Protein AF-A0AAW5EEW5-F1 (afdb_monomer)

Organism: Campylobacter jejuni (NCBI:txid197)

Nearest PDB structures (foldseek):
  4mt4-assembly1_C  TM=9.351E-01  e=1.452E-15  Campylobacter jejuni
  5ng5-assembly1_F  TM=7.374E-01  e=1.443E-05  Escherichia coli
  2xmn-assembly1_C  TM=7.507E-01  e=6.008E-05  Escherichia coli K-12
  2wmz-assembly1_B  TM=7.438E-01  e=1.396E-04  Escherichia coli K-12
  1ek9-assembly1_A  TM=7.249E-01  e=1.489E-04  Escherichia coli

Mean predicted aligned error: 8.74 Å

Radius of gyration: 43.96 Å; Cα contacts (8 Å, |Δi|>4): 111; chains: 1; bounding box: 77×48×110 Å

InterPro domains:
  IPR003423 Outer membrane efflux protein [PF02321] (5-143)
  IPR010131 Multidrug resistance outer membrane protein MdtP/Nodulation protein T-like [PTHR30203] (6-142)

Sequence (144 aa):
GIDFSDLLPKLDGSASANRAKTPTNAPNNRTGGVSYGNDFKMGLDLSYEIDLWGRYRDTYRASRSGFKASQYDYEAARLSIVSSVVQTYFNFVNANENEKALKDAYESAQEIYQINYEKFQVGAVGEYEIAQSRANLESTALQY

Structure (mmCIF, N/CA/C/O backbone):
data_AF-A0AAW5EEW5-F1
#
_entry.id   AF-A0AAW5EEW5-F1
#
loop_
_atom_site.group_PDB
_atom_site.id
_atom_site.type_symbol
_atom_site.label_atom_id
_atom_site.label_alt_id
_atom_site.label_comp_id
_atom_site.label_asym_id
_atom_site.label_entity_id
_atom_site.label_seq_id
_atom_site.pdbx_PDB_ins_code
_atom_site.Cartn_x
_atom_site.Cartn_y
_atom_site.Cartn_z
_atom_site.occupancy
_atom_site.B_iso_or_equiv
_atom_site.auth_seq_id
_atom_site.auth_comp_id
_atom_site.auth_asym_id
_atom_site.auth_atom_id
_atom_site.pdbx_PDB_model_num
ATOM 1 N N . GLY A 1 1 ? 4.835 -3.625 -24.841 1.00 74.38 1 GLY A N 1
ATOM 2 C CA . GLY A 1 1 ? 5.362 -3.102 -23.565 1.00 74.38 1 GLY A CA 1
ATOM 3 C C . GLY A 1 1 ? 6.645 -2.363 -23.857 1.00 74.38 1 GLY A C 1
ATOM 4 O O . GLY A 1 1 ? 7.327 -2.776 -24.785 1.00 74.38 1 GLY A O 1
ATOM 5 N N . ILE A 1 2 ? 6.940 -1.297 -23.117 1.00 87.69 2 ILE A N 1
ATOM 6 C CA . ILE A 1 2 ? 8.082 -0.399 -23.372 1.00 87.69 2 ILE A CA 1
ATOM 7 C C . ILE A 1 2 ? 9.425 -1.144 -23.508 1.00 87.69 2 ILE A C 1
ATOM 9 O O . ILE A 1 2 ? 10.140 -0.930 -24.477 1.00 87.69 2 ILE A O 1
ATOM 13 N N . ASP A 1 3 ? 9.698 -2.138 -22.661 1.00 90.94 3 ASP A N 1
ATOM 14 C CA . ASP A 1 3 ? 10.964 -2.891 -22.738 1.00 90.94 3 ASP A CA 1
ATOM 15 C C . ASP A 1 3 ? 10.972 -3.947 -23.852 1.00 90.94 3 ASP A C 1
ATOM 17 O O . ASP A 1 3 ? 12.021 -4.400 -24.293 1.00 90.94 3 ASP A O 1
ATOM 21 N N . PHE A 1 4 ? 9.793 -4.359 -24.333 1.00 90.25 4 PHE A N 1
ATOM 22 C CA . PHE A 1 4 ? 9.703 -5.259 -25.485 1.00 90.25 4 PHE A CA 1
ATOM 23 C C . PHE A 1 4 ? 10.022 -4.524 -26.791 1.00 90.25 4 PHE A C 1
ATOM 25 O O . PHE A 1 4 ? 10.583 -5.131 -27.697 1.00 90.25 4 PHE A O 1
ATOM 32 N N . SER A 1 5 ? 9.693 -3.230 -26.901 1.00 91.25 5 SER A N 1
ATOM 33 C CA . SER A 1 5 ? 10.039 -2.451 -28.098 1.00 91.25 5 SER A CA 1
ATOM 34 C C . SER A 1 5 ? 11.541 -2.256 -28.277 1.00 91.25 5 SER A C 1
ATOM 36 O O . SER A 1 5 ? 11.975 -2.070 -29.406 1.00 91.25 5 SER A O 1
ATOM 38 N N . ASP A 1 6 ? 12.337 -2.357 -27.212 1.00 91.81 6 ASP A N 1
ATOM 39 C CA . ASP A 1 6 ? 13.799 -2.263 -27.308 1.00 91.81 6 ASP A CA 1
ATOM 40 C C . ASP A 1 6 ? 14.449 -3.525 -27.904 1.00 91.81 6 ASP A C 1
ATOM 42 O O . ASP A 1 6 ? 15.592 -3.480 -28.343 1.00 91.81 6 ASP A O 1
ATOM 46 N N . LEU A 1 7 ? 13.714 -4.641 -27.990 1.00 91.88 7 LEU A N 1
ATOM 47 C CA . LEU A 1 7 ? 14.155 -5.858 -28.687 1.00 91.88 7 LEU A CA 1
ATOM 48 C C . LEU A 1 7 ? 13.929 -5.803 -30.205 1.00 91.88 7 LEU A C 1
ATOM 50 O O . LEU A 1 7 ? 14.341 -6.719 -30.923 1.00 91.88 7 LEU A O 1
ATOM 54 N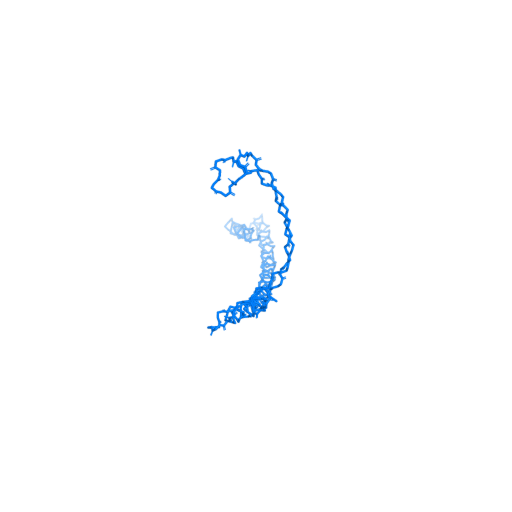 N . LEU A 1 8 ? 13.239 -4.771 -30.692 1.00 93.88 8 LEU A N 1
ATOM 55 C CA . LEU A 1 8 ? 12.829 -4.619 -32.083 1.00 93.88 8 LEU A CA 1
ATOM 56 C C . LEU A 1 8 ? 13.564 -3.439 -32.739 1.00 93.88 8 LEU A C 1
ATOM 58 O O . LEU A 1 8 ? 13.939 -2.488 -32.053 1.00 93.88 8 LEU A O 1
ATOM 62 N N . PRO A 1 9 ? 13.766 -3.471 -34.067 1.00 94.94 9 PRO A N 1
ATOM 63 C CA . PRO A 1 9 ? 14.285 -2.320 -34.794 1.00 94.94 9 PRO A CA 1
ATOM 64 C C . PRO A 1 9 ? 13.329 -1.127 -34.692 1.00 94.94 9 PRO A C 1
ATOM 66 O O . PRO A 1 9 ? 12.107 -1.288 -34.765 1.00 94.94 9 PRO A O 1
ATOM 69 N N . LYS A 1 10 ? 13.896 0.074 -34.564 1.00 95.50 10 LYS A N 1
ATOM 70 C CA . LYS A 1 10 ? 13.173 1.347 -34.539 1.00 95.50 10 LYS A CA 1
ATOM 71 C C . LYS A 1 10 ? 13.362 2.054 -35.876 1.00 95.50 10 LYS A C 1
ATOM 73 O O . LYS A 1 10 ? 14.478 2.134 -36.387 1.00 95.50 10 LYS A O 1
ATOM 78 N N . LEU A 1 11 ? 12.256 2.512 -36.450 1.00 95.81 11 LEU A N 1
ATOM 79 C CA . LEU A 1 11 ? 12.234 3.278 -37.688 1.00 95.81 11 LEU A CA 1
ATOM 80 C C . LEU A 1 11 ? 11.705 4.670 -37.372 1.00 95.81 11 LEU A C 1
ATOM 82 O O . LEU A 1 11 ? 10.537 4.821 -37.012 1.00 95.81 11 LEU A O 1
ATOM 86 N N . ASP A 1 12 ? 12.562 5.663 -37.542 1.00 96.31 12 ASP A N 1
ATOM 87 C CA . ASP A 1 12 ? 12.262 7.061 -37.283 1.00 96.31 12 ASP A CA 1
ATOM 88 C C . ASP A 1 12 ? 12.276 7.847 -38.596 1.00 96.31 12 ASP A C 1
ATOM 90 O O . ASP A 1 12 ? 12.951 7.484 -39.557 1.00 96.31 12 AS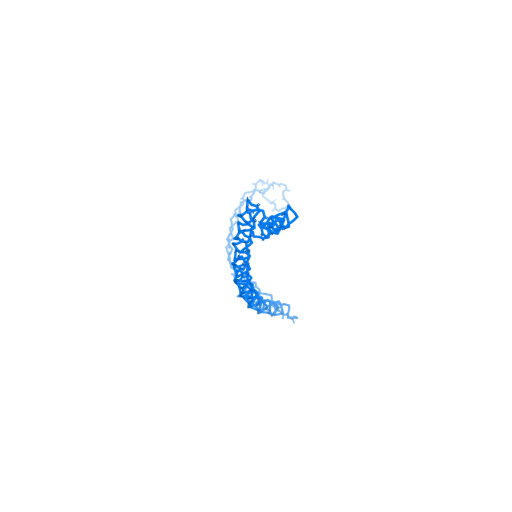P A O 1
ATOM 94 N N . GLY A 1 13 ? 11.492 8.919 -38.664 1.00 96.88 13 GLY A N 1
ATOM 95 C CA . GLY A 1 13 ? 11.462 9.824 -39.809 1.00 96.88 13 GLY A CA 1
ATOM 96 C C . GLY A 1 13 ? 11.874 11.217 -39.378 1.00 96.88 13 GLY A C 1
ATOM 97 O O . GLY A 1 13 ? 11.343 11.745 -38.401 1.00 96.88 13 GLY A O 1
ATOM 98 N N . SER A 1 14 ? 12.803 11.824 -40.108 1.00 96.69 14 SER A N 1
ATOM 99 C CA . SER A 1 14 ? 13.318 13.149 -39.786 1.00 96.69 14 SER A CA 1
ATOM 100 C C . SER A 1 14 ? 13.225 14.080 -40.993 1.00 96.69 14 SER A C 1
ATOM 102 O O . SER A 1 14 ? 13.460 13.692 -42.138 1.00 96.69 14 SER A O 1
ATOM 104 N N . ALA A 1 15 ? 12.849 15.333 -40.738 1.00 97.00 15 ALA A N 1
ATOM 105 C CA . ALA A 1 15 ? 12.865 16.406 -41.721 1.00 97.00 15 ALA A CA 1
ATOM 106 C C . ALA A 1 15 ? 13.407 17.679 -41.064 1.00 97.00 15 ALA A C 1
ATOM 108 O O . ALA A 1 15 ? 12.996 18.039 -39.963 1.00 97.00 15 ALA A O 1
ATOM 109 N N . SER A 1 16 ? 14.345 18.359 -41.719 1.00 96.88 16 SER A N 1
ATOM 110 C CA . SER A 1 16 ? 14.955 19.585 -41.208 1.00 96.88 16 SER A CA 1
ATOM 111 C C . SER A 1 16 ? 15.228 20.588 -42.323 1.00 96.88 16 SER A C 1
ATOM 113 O O . SER A 1 16 ? 15.486 20.222 -43.469 1.00 96.88 16 SER A O 1
ATOM 115 N N . ALA A 1 17 ? 15.159 21.869 -41.969 1.00 97.50 17 ALA A N 1
ATOM 116 C CA . ALA A 1 17 ? 15.450 22.993 -42.841 1.00 97.50 17 ALA A CA 1
ATOM 117 C C . ALA A 1 17 ? 16.322 23.985 -42.069 1.00 97.50 17 ALA A C 1
ATOM 119 O O . ALA A 1 17 ? 15.876 24.576 -41.088 1.00 97.50 17 ALA A O 1
ATOM 120 N N . ASN A 1 18 ? 17.563 24.165 -42.502 1.00 96.88 18 ASN A N 1
ATOM 121 C CA . ASN A 1 18 ? 18.536 25.025 -41.846 1.00 96.88 18 ASN A CA 1
ATOM 122 C C . ASN A 1 18 ? 18.999 26.120 -42.803 1.00 96.88 18 ASN A C 1
ATOM 124 O O . ASN A 1 18 ? 19.324 25.851 -43.957 1.00 96.88 18 ASN A O 1
ATOM 128 N N . ARG A 1 19 ? 19.082 27.360 -42.315 1.00 96.00 19 ARG A N 1
ATOM 129 C CA . ARG A 1 19 ? 19.715 28.468 -43.038 1.00 96.00 19 ARG A CA 1
ATOM 130 C C . ARG A 1 19 ? 20.959 28.911 -42.289 1.00 96.00 19 ARG A C 1
ATOM 132 O O . ARG A 1 19 ? 20.880 29.277 -41.120 1.00 96.00 19 ARG A O 1
ATOM 139 N N . ALA A 1 20 ? 22.096 28.913 -42.973 1.00 94.44 20 ALA A N 1
ATOM 140 C CA . ALA A 1 20 ? 23.376 29.307 -42.403 1.00 94.44 20 ALA A CA 1
ATOM 141 C C . ALA A 1 20 ? 23.932 30.539 -43.121 1.00 94.44 20 ALA A C 1
ATOM 143 O O . ALA A 1 20 ? 23.935 30.612 -44.352 1.00 94.44 20 ALA A O 1
ATOM 144 N N . LYS A 1 21 ? 24.418 31.506 -42.336 1.00 94.56 21 LYS A N 1
ATOM 145 C CA . LYS A 1 21 ? 25.252 32.611 -42.819 1.00 94.56 21 LYS A CA 1
ATOM 146 C C . LYS A 1 21 ? 26.704 32.277 -42.501 1.00 94.56 21 LYS A C 1
ATOM 148 O O . LYS A 1 21 ? 27.101 32.322 -41.338 1.00 94.56 21 LYS A O 1
ATOM 153 N N . THR A 1 22 ? 27.488 31.977 -43.526 1.00 93.44 22 THR A N 1
ATOM 154 C CA . THR A 1 22 ? 28.905 31.648 -43.395 1.00 93.44 22 THR A CA 1
ATOM 155 C C . THR A 1 22 ? 29.740 32.921 -43.579 1.00 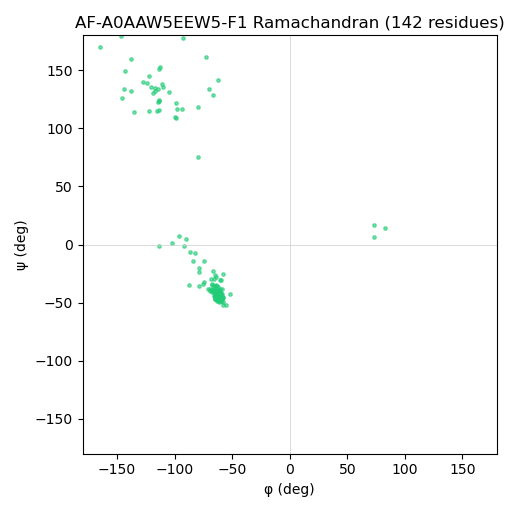93.44 22 THR A C 1
ATOM 157 O O . THR A 1 22 ? 29.684 33.535 -44.651 1.00 93.44 22 THR A O 1
ATOM 160 N N . PRO A 1 23 ? 30.484 33.369 -42.550 1.00 89.94 23 PRO A N 1
ATOM 161 C CA . PRO A 1 23 ? 31.277 34.592 -42.622 1.00 89.94 23 PRO A CA 1
ATOM 162 C C . PRO A 1 23 ? 32.517 34.411 -43.513 1.00 89.94 23 PRO A C 1
ATOM 164 O O . PRO A 1 23 ? 32.944 33.294 -43.805 1.00 89.94 23 PRO A O 1
ATOM 167 N N . THR A 1 24 ? 33.098 35.521 -43.967 1.00 88.94 24 THR A N 1
ATOM 168 C CA . THR A 1 24 ? 34.194 35.539 -44.955 1.00 88.94 24 THR A CA 1
ATOM 169 C C . THR A 1 24 ? 35.486 34.884 -44.456 1.00 88.94 24 THR A C 1
ATOM 171 O O . THR A 1 24 ? 36.259 34.358 -45.243 1.00 88.94 24 THR A O 1
ATOM 174 N N . ASN A 1 25 ? 35.714 34.893 -43.144 1.00 91.12 25 ASN A N 1
ATOM 175 C CA . ASN A 1 25 ? 36.875 34.300 -42.478 1.00 91.12 25 ASN A CA 1
ATOM 176 C C . ASN A 1 25 ? 36.663 32.832 -42.061 1.00 91.12 25 ASN A C 1
ATOM 178 O O . ASN A 1 25 ? 37.525 32.261 -41.394 1.00 91.12 25 ASN A O 1
ATOM 182 N N . ALA A 1 26 ? 35.530 32.214 -42.412 1.00 90.25 26 ALA A N 1
ATOM 183 C CA . ALA A 1 26 ? 35.296 30.811 -42.096 1.00 90.25 26 ALA A CA 1
ATOM 184 C C . ALA A 1 26 ? 36.208 29.899 -42.947 1.00 90.25 26 ALA A C 1
ATOM 186 O O . ALA A 1 26 ? 36.249 30.071 -44.167 1.00 90.25 26 ALA A O 1
ATOM 187 N N . PRO A 1 27 ? 36.878 28.884 -42.361 1.00 89.88 27 PRO A N 1
ATOM 188 C CA . PRO A 1 27 ? 37.801 28.005 -43.094 1.00 89.88 27 PRO A CA 1
ATOM 189 C C . PRO A 1 27 ? 37.173 27.259 -44.282 1.00 89.88 27 PRO A C 1
ATOM 191 O O . PRO A 1 27 ? 37.862 26.866 -45.220 1.00 89.88 27 PRO A O 1
ATOM 194 N N . ASN A 1 28 ? 35.858 27.044 -44.243 1.00 89.50 28 ASN A N 1
ATOM 195 C CA . ASN A 1 28 ? 35.085 26.370 -45.284 1.00 89.50 28 ASN A CA 1
ATOM 196 C C . ASN A 1 28 ? 34.498 27.329 -46.340 1.00 89.50 28 ASN A C 1
ATOM 198 O O . ASN A 1 28 ? 33.855 26.861 -47.280 1.00 89.50 28 ASN A O 1
ATOM 202 N N . ASN A 1 29 ? 34.709 28.644 -46.219 1.00 89.19 29 ASN A N 1
ATOM 203 C CA . ASN A 1 29 ? 34.179 29.639 -47.145 1.00 89.19 29 ASN A CA 1
ATOM 204 C C . ASN A 1 29 ? 35.232 30.063 -48.180 1.00 89.19 29 ASN A C 1
ATOM 206 O O . ASN A 1 29 ? 36.191 30.758 -47.862 1.00 89.19 29 ASN A O 1
ATOM 210 N N . ARG A 1 30 ? 35.046 29.648 -49.439 1.00 88.12 30 ARG A N 1
ATOM 211 C CA . ARG A 1 30 ? 35.992 29.909 -50.543 1.00 88.12 30 ARG A CA 1
ATOM 212 C C . ARG A 1 30 ? 35.561 31.035 -51.487 1.00 88.12 30 ARG A C 1
ATOM 214 O O . ARG A 1 30 ? 36.249 31.292 -52.465 1.00 88.12 30 ARG A O 1
ATOM 221 N N . THR A 1 31 ? 34.424 31.686 -51.236 1.00 84.44 31 THR A N 1
ATOM 222 C CA . THR A 1 31 ? 33.836 32.660 -52.176 1.00 84.44 31 THR A CA 1
ATOM 223 C C . THR A 1 31 ? 34.365 34.086 -52.008 1.00 84.44 31 THR A C 1
ATOM 225 O O . THR A 1 31 ? 34.019 34.951 -52.806 1.00 84.44 31 THR A O 1
ATOM 228 N N . GLY A 1 32 ? 35.186 34.359 -50.986 1.00 77.75 32 GLY A N 1
ATOM 229 C CA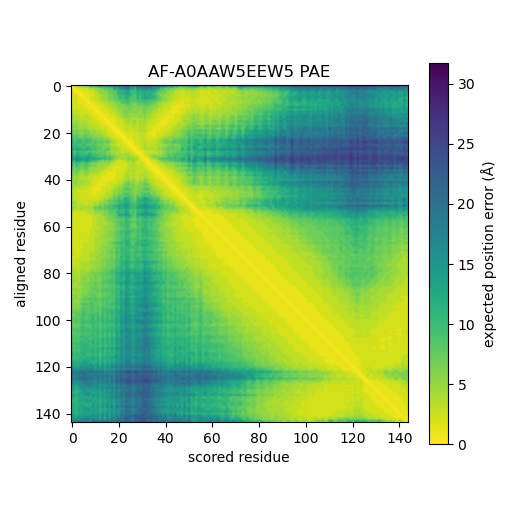 . GLY A 1 32 ? 35.753 35.693 -50.739 1.00 77.75 32 GLY A CA 1
ATOM 230 C C . GLY A 1 32 ? 34.756 36.730 -50.199 1.00 77.75 32 GLY A C 1
ATOM 231 O O . GLY A 1 32 ? 35.117 37.891 -50.027 1.00 77.75 32 GLY A O 1
ATOM 232 N N . GLY A 1 33 ? 33.521 36.325 -49.881 1.00 88.00 33 GLY A N 1
ATOM 233 C CA . GLY A 1 33 ? 32.484 37.170 -49.285 1.00 88.00 33 GLY A CA 1
ATOM 234 C C . GLY A 1 33 ? 31.573 36.388 -48.335 1.00 88.00 33 GLY A C 1
ATOM 235 O O . GLY A 1 33 ? 31.734 35.182 -48.144 1.00 88.00 33 GLY A O 1
ATOM 236 N N . VAL A 1 34 ? 30.600 37.068 -47.724 1.00 89.38 34 VAL A N 1
ATOM 237 C CA . VAL A 1 34 ? 29.598 36.405 -46.872 1.00 89.38 34 VAL A CA 1
ATOM 238 C C . VAL A 1 34 ? 28.718 35.500 -47.736 1.00 89.38 34 VAL A C 1
ATOM 240 O O . VAL A 1 34 ? 28.165 35.952 -48.736 1.00 89.38 34 VAL A O 1
ATOM 243 N N . SER A 1 35 ? 28.564 34.237 -47.335 1.00 91.75 35 SER A N 1
ATOM 244 C CA . SER A 1 35 ? 27.756 33.246 -48.053 1.00 91.75 35 SER A CA 1
ATOM 245 C C . SER A 1 35 ? 26.501 32.879 -47.261 1.00 91.75 35 SER A C 1
ATOM 247 O O . SER A 1 35 ? 26.562 32.696 -46.045 1.00 91.75 35 SER A O 1
ATOM 249 N N . TYR A 1 36 ? 25.359 32.766 -47.941 1.00 93.00 36 TYR A N 1
ATOM 250 C CA . TYR A 1 36 ? 24.102 32.295 -47.356 1.00 93.00 36 TYR A CA 1
ATOM 251 C C . TYR A 1 36 ? 23.715 30.965 -47.998 1.00 93.00 36 TYR A C 1
ATOM 253 O O . TYR A 1 36 ? 23.543 30.900 -49.213 1.00 93.00 36 TYR A O 1
ATOM 261 N N . GLY A 1 37 ? 23.544 29.925 -47.186 1.00 92.88 37 GLY A N 1
ATOM 262 C CA . GLY A 1 37 ? 23.145 28.593 -47.638 1.00 92.88 37 GLY A CA 1
ATOM 263 C C . GLY A 1 37 ? 21.862 28.125 -46.961 1.00 92.88 37 GLY A C 1
ATOM 264 O O . GLY A 1 37 ? 21.635 28.430 -45.791 1.00 92.88 37 GLY A O 1
ATOM 265 N N . ASN A 1 38 ? 21.043 27.380 -47.702 1.00 96.31 38 ASN A N 1
ATOM 266 C CA . ASN A 1 38 ? 19.920 26.616 -47.164 1.00 96.31 38 ASN A CA 1
ATOM 267 C C . ASN A 1 38 ? 20.245 25.121 -47.273 1.00 96.31 38 ASN A C 1
ATOM 269 O O . ASN A 1 38 ? 20.708 24.681 -48.322 1.00 96.31 38 ASN A O 1
ATOM 273 N N . ASP A 1 39 ? 19.977 24.364 -46.216 1.00 96.06 39 ASP A N 1
ATOM 274 C CA . ASP A 1 39 ? 20.129 22.911 -46.131 1.00 96.06 39 ASP A CA 1
ATOM 275 C C . ASP A 1 39 ? 18.771 22.310 -45.764 1.00 96.06 39 ASP A C 1
ATOM 277 O O . ASP A 1 39 ? 18.243 22.585 -44.687 1.00 96.06 39 ASP A O 1
ATOM 281 N N . PHE A 1 40 ? 18.192 21.527 -46.670 1.00 97.31 40 PHE A N 1
ATOM 282 C CA . PHE A 1 40 ? 16.944 20.804 -46.441 1.00 97.31 40 PHE A CA 1
ATOM 283 C C . PHE A 1 40 ? 17.253 19.312 -46.439 1.00 97.31 40 PHE A C 1
ATOM 285 O O . PHE A 1 40 ? 17.793 18.793 -47.416 1.00 97.31 40 PHE A O 1
ATOM 292 N N . LYS A 1 41 ? 16.908 18.618 -45.356 1.00 96.81 41 LYS A N 1
ATOM 293 C CA . LYS A 1 41 ? 17.097 17.171 -45.217 1.00 96.81 41 LYS A CA 1
ATOM 294 C C . LYS A 1 41 ? 15.770 16.518 -44.895 1.00 96.81 41 LYS A C 1
ATOM 296 O O . LYS A 1 41 ? 15.015 17.037 -44.081 1.00 96.81 41 LYS A O 1
ATOM 301 N N . MET A 1 42 ? 15.514 15.377 -45.514 1.00 97.06 42 MET A N 1
ATOM 302 C CA . MET A 1 42 ? 14.391 14.508 -45.197 1.00 97.06 42 MET A CA 1
ATOM 303 C C . MET A 1 42 ? 14.852 13.067 -45.373 1.00 97.06 42 MET A C 1
ATOM 305 O O . MET A 1 42 ? 15.499 12.756 -46.374 1.00 97.06 42 MET A O 1
ATOM 309 N N . GLY A 1 43 ? 14.544 12.205 -44.413 1.00 96.69 43 GLY A N 1
ATOM 310 C CA . GLY A 1 43 ? 14.999 10.824 -44.435 1.00 96.69 43 GLY A CA 1
ATOM 311 C C . GLY A 1 43 ? 14.250 9.936 -43.455 1.00 96.69 43 GLY A C 1
ATOM 312 O O . GLY A 1 43 ? 13.472 10.408 -42.623 1.00 96.69 43 GLY A O 1
ATOM 313 N N . LEU A 1 44 ? 14.494 8.638 -43.599 1.00 97.31 44 LEU A N 1
ATOM 314 C CA . LEU A 1 44 ? 14.102 7.617 -42.641 1.00 97.31 44 LEU A CA 1
ATOM 315 C C . LEU A 1 44 ? 15.373 7.009 -42.050 1.00 97.31 44 LEU A C 1
ATOM 317 O O . LEU A 1 44 ? 16.291 6.656 -42.791 1.00 97.31 44 LEU A O 1
ATOM 321 N N . ASP A 1 45 ? 15.391 6.865 -40.735 1.00 96.38 45 ASP A N 1
ATOM 322 C CA . ASP A 1 45 ? 16.504 6.359 -39.952 1.00 96.38 45 ASP A CA 1
ATOM 323 C C . ASP A 1 45 ? 16.091 5.019 -39.326 1.00 96.38 45 ASP A C 1
ATOM 325 O O . ASP A 1 45 ? 15.160 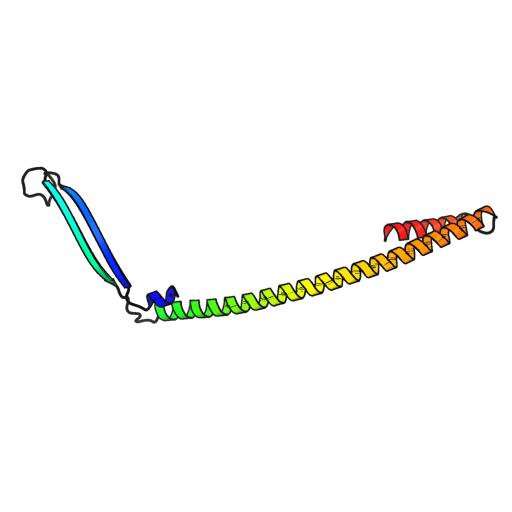4.949 -38.525 1.00 96.38 45 ASP A O 1
ATOM 329 N N . LEU A 1 46 ? 16.763 3.930 -39.715 1.00 96.12 46 LEU A N 1
ATOM 330 C CA . LEU A 1 46 ? 16.582 2.607 -39.112 1.00 96.12 46 LEU A CA 1
ATOM 331 C C . LEU A 1 46 ? 17.681 2.384 -38.072 1.00 96.12 46 LEU A C 1
ATOM 333 O O . LEU A 1 46 ? 18.858 2.302 -38.423 1.00 96.12 46 LEU A O 1
ATOM 337 N N . SER A 1 47 ? 17.297 2.241 -36.806 1.00 94.44 47 SER A N 1
ATOM 338 C CA . SER A 1 47 ? 18.211 1.925 -35.711 1.00 94.44 47 SER A CA 1
ATOM 339 C C . SER A 1 47 ? 17.854 0.580 -35.083 1.00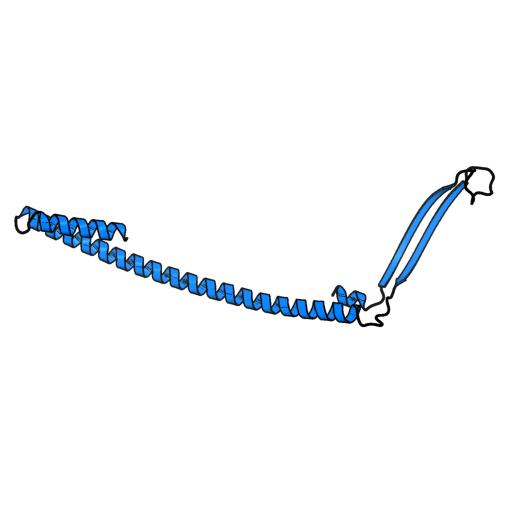 94.44 47 SER A C 1
ATOM 341 O O . SER A 1 47 ? 16.694 0.280 -34.803 1.00 94.44 47 SER A O 1
ATOM 343 N N . TYR A 1 48 ? 18.854 -0.276 -34.890 1.00 94.12 48 TYR A N 1
ATOM 344 C CA . TYR A 1 48 ? 18.665 -1.558 -34.222 1.00 94.12 48 TYR A CA 1
ATOM 345 C C . TYR A 1 48 ? 19.900 -1.917 -33.409 1.00 94.12 48 TYR A C 1
ATOM 347 O O . TYR A 1 48 ? 21.009 -1.945 -33.943 1.00 94.12 48 TYR A O 1
ATOM 355 N N . GLU A 1 49 ? 19.703 -2.196 -32.122 1.00 91.00 49 GLU A N 1
ATOM 356 C CA . GLU A 1 49 ? 20.772 -2.658 -31.247 1.00 91.00 49 GLU A CA 1
ATOM 357 C C . GLU A 1 49 ? 20.699 -4.176 -31.100 1.00 91.00 49 GLU A C 1
ATOM 359 O O . GLU A 1 49 ? 19.688 -4.738 -30.679 1.00 91.00 49 GLU A O 1
ATOM 364 N N . ILE A 1 50 ? 21.784 -4.853 -31.470 1.00 91.56 50 ILE A N 1
ATOM 365 C CA . ILE A 1 50 ? 21.853 -6.311 -31.406 1.00 91.56 50 ILE A CA 1
ATOM 366 C C . ILE A 1 50 ? 22.130 -6.726 -29.961 1.00 91.56 50 ILE A C 1
ATOM 368 O O . ILE A 1 50 ? 23.185 -6.421 -29.402 1.00 91.56 50 ILE A O 1
ATOM 372 N N . ASP A 1 51 ? 21.205 -7.478 -29.370 1.00 91.44 51 ASP A N 1
ATOM 373 C CA . ASP A 1 51 ? 21.321 -7.959 -27.994 1.00 91.44 51 ASP A CA 1
ATOM 374 C C . ASP A 1 51 ? 22.248 -9.185 -27.878 1.00 91.44 51 ASP A C 1
ATOM 376 O O . ASP A 1 51 ? 21.801 -10.322 -27.730 1.00 91.44 51 ASP A O 1
ATOM 380 N N . LEU A 1 52 ? 23.563 -8.960 -27.961 1.00 91.62 52 LEU A N 1
ATOM 381 C CA . LEU A 1 52 ? 24.575 -10.027 -27.913 1.00 91.62 52 LEU A CA 1
ATOM 382 C C . LEU A 1 52 ? 24.684 -10.705 -26.540 1.00 91.62 52 LEU A C 1
ATOM 384 O O . LEU A 1 52 ? 25.038 -11.879 -26.449 1.00 91.62 52 LEU A O 1
ATOM 388 N N . TRP A 1 53 ? 24.386 -9.961 -25.476 1.00 92.94 53 TRP A N 1
ATOM 389 C CA . TRP A 1 53 ? 24.626 -10.379 -24.091 1.00 92.94 53 TRP A CA 1
ATOM 390 C C . TRP A 1 53 ? 23.336 -10.592 -23.294 1.00 92.94 53 TRP A C 1
ATOM 392 O O . TRP A 1 53 ? 23.394 -10.974 -22.130 1.00 92.94 53 TRP A O 1
ATOM 402 N N . GLY A 1 54 ? 22.169 -10.368 -23.905 1.00 93.38 54 GLY A N 1
ATOM 403 C CA . GLY A 1 54 ? 20.871 -10.536 -23.256 1.00 93.38 54 GLY A CA 1
ATOM 404 C C . GLY A 1 54 ? 20.422 -9.348 -22.402 1.00 93.38 54 GLY A C 1
ATOM 405 O O . GLY A 1 54 ? 19.475 -9.504 -21.636 1.00 93.38 54 GLY A O 1
ATOM 406 N N . ARG A 1 55 ? 21.057 -8.173 -22.519 1.00 94.00 55 ARG A N 1
ATOM 407 C CA . ARG A 1 55 ? 20.706 -6.964 -21.755 1.00 94.00 55 ARG A CA 1
ATOM 408 C C . ARG A 1 55 ? 19.235 -6.603 -21.951 1.00 94.00 55 ARG A C 1
ATOM 410 O O . ARG A 1 55 ? 18.516 -6.423 -20.973 1.00 94.00 55 ARG A O 1
ATOM 417 N N . TYR A 1 56 ? 18.780 -6.500 -23.197 1.00 93.50 56 TYR A N 1
ATOM 418 C CA . TYR A 1 56 ? 17.400 -6.109 -23.499 1.00 93.50 56 TYR A CA 1
ATOM 419 C C . TYR A 1 56 ? 16.414 -7.214 -23.130 1.00 93.50 56 TYR A C 1
ATOM 421 O O . TYR A 1 56 ? 15.344 -6.951 -22.574 1.00 93.50 56 TYR A O 1
ATOM 429 N N . ARG A 1 57 ? 16.798 -8.474 -23.356 1.00 94.00 57 ARG A N 1
ATOM 430 C CA . ARG A 1 57 ? 15.967 -9.623 -22.996 1.00 94.00 57 ARG A CA 1
ATOM 431 C C . ARG A 1 57 ? 15.760 -9.739 -21.488 1.00 94.00 57 ARG A C 1
ATOM 433 O O . ARG A 1 57 ? 14.648 -10.043 -21.052 1.00 94.00 57 ARG A O 1
ATOM 440 N N . ASP A 1 58 ? 16.803 -9.519 -20.699 1.00 96.44 58 ASP A N 1
ATOM 441 C CA . ASP A 1 58 ? 16.727 -9.615 -19.245 1.00 96.44 58 ASP A CA 1
ATOM 442 C C . ASP A 1 58 ? 16.019 -8.398 -18.636 1.00 96.44 58 ASP A C 1
ATOM 444 O O . ASP A 1 58 ? 15.210 -8.590 -17.728 1.00 96.44 58 ASP A O 1
ATOM 448 N N . THR A 1 59 ? 16.164 -7.195 -19.210 1.00 95.69 59 THR A N 1
ATOM 449 C CA . THR A 1 59 ? 15.317 -6.032 -18.868 1.00 95.69 59 THR A CA 1
ATOM 450 C C . THR A 1 59 ? 13.835 -6.334 -19.104 1.00 95.69 59 THR A C 1
ATOM 452 O O . THR A 1 59 ? 13.017 -6.178 -18.199 1.00 95.69 59 THR A O 1
ATOM 455 N N . TYR A 1 60 ? 13.470 -6.870 -20.275 1.00 96.00 60 TYR A N 1
ATOM 456 C CA . TYR A 1 60 ? 12.084 -7.257 -20.556 1.00 96.00 60 TYR A CA 1
ATOM 457 C C . TYR A 1 60 ? 11.557 -8.321 -19.576 1.00 96.00 60 TYR A C 1
ATOM 459 O O . TYR A 1 60 ? 10.417 -8.242 -19.102 1.00 96.00 60 TYR A O 1
ATOM 467 N N . ARG A 1 61 ? 12.378 -9.323 -19.236 1.00 96.38 61 ARG A N 1
ATOM 468 C CA . ARG A 1 61 ? 12.023 -10.347 -18.238 1.00 96.38 61 ARG A CA 1
ATOM 469 C C . ARG A 1 61 ? 11.840 -9.746 -16.848 1.00 96.38 61 ARG A C 1
ATOM 471 O O . ARG A 1 61 ? 10.891 -10.134 -16.169 1.00 96.38 61 ARG A O 1
ATOM 478 N N . ALA A 1 62 ? 12.697 -8.810 -16.447 1.00 96.88 62 ALA A N 1
ATOM 479 C CA . ALA A 1 62 ? 12.590 -8.106 -15.175 1.00 96.88 62 ALA A CA 1
ATOM 480 C C . ALA A 1 62 ? 11.268 -7.335 -15.091 1.00 96.88 62 ALA A C 1
ATOM 482 O O . ALA A 1 62 ? 10.509 -7.545 -14.147 1.00 96.88 62 ALA A O 1
ATOM 483 N N . SER A 1 63 ? 10.917 -6.562 -16.120 1.00 96.44 63 SER A N 1
ATOM 484 C CA . SER A 1 63 ? 9.639 -5.841 -16.172 1.00 96.44 63 SER A CA 1
ATOM 485 C C . SER A 1 63 ? 8.430 -6.772 -16.195 1.00 96.44 63 SER A C 1
ATOM 487 O O . SER A 1 63 ? 7.416 -6.492 -15.558 1.00 96.44 63 SER A O 1
ATOM 489 N N . ARG A 1 64 ? 8.525 -7.930 -16.860 1.00 96.88 64 ARG A N 1
ATOM 490 C CA . ARG A 1 64 ? 7.465 -8.950 -16.820 1.00 96.88 64 ARG A CA 1
ATOM 491 C C . ARG A 1 64 ? 7.293 -9.550 -15.422 1.00 96.88 64 ARG A C 1
ATOM 493 O O . ARG A 1 64 ? 6.163 -9.798 -15.004 1.00 96.88 64 ARG A O 1
ATOM 500 N N . SER A 1 65 ? 8.387 -9.799 -14.708 1.00 97.88 65 SER A N 1
ATOM 501 C CA . SER A 1 65 ? 8.346 -10.251 -13.313 1.00 97.88 65 SER A CA 1
ATOM 502 C C . SER A 1 65 ? 7.815 -9.159 -12.385 1.00 97.88 65 SER A C 1
ATOM 504 O O . SER A 1 65 ? 6.991 -9.462 -11.529 1.00 97.88 65 SER A O 1
ATOM 506 N N . GLY A 1 66 ? 8.193 -7.897 -12.607 1.00 97.88 66 GLY A N 1
ATOM 507 C CA . GLY A 1 66 ? 7.646 -6.739 -11.896 1.00 97.88 66 GLY A CA 1
ATOM 508 C C . GLY A 1 66 ? 6.141 -6.578 -12.114 1.00 97.88 66 GLY A C 1
ATOM 509 O O . GLY A 1 66 ? 5.398 -6.374 -11.160 1.00 97.88 66 GLY A O 1
ATOM 510 N N . PHE A 1 67 ? 5.656 -6.788 -13.341 1.00 97.56 67 PHE A N 1
ATOM 511 C CA . PHE A 1 67 ? 4.220 -6.823 -13.619 1.00 97.56 67 PHE A CA 1
ATOM 512 C C . PHE A 1 67 ? 3.513 -7.928 -12.824 1.00 97.56 67 PHE A C 1
ATOM 514 O O . PHE A 1 67 ? 2.506 -7.661 -12.174 1.00 97.56 67 PHE A O 1
ATOM 521 N N . LYS A 1 68 ? 4.054 -9.152 -12.795 1.00 98.25 68 LYS A N 1
ATOM 522 C CA . LYS A 1 68 ? 3.481 -10.229 -11.967 1.00 98.25 68 LYS A CA 1
ATOM 523 C C . LYS A 1 68 ? 3.500 -9.895 -10.474 1.00 98.25 68 LYS A C 1
ATOM 525 O O . LYS A 1 68 ? 2.524 -10.178 -9.792 1.00 98.25 68 LYS A O 1
ATOM 530 N N . ALA A 1 69 ? 4.576 -9.285 -9.977 1.00 98.44 69 ALA A N 1
ATOM 531 C CA . ALA A 1 69 ? 4.652 -8.822 -8.593 1.00 98.44 69 ALA A CA 1
ATOM 532 C C . ALA A 1 69 ? 3.532 -7.816 -8.289 1.00 98.44 69 ALA A C 1
ATOM 534 O O . ALA A 1 69 ? 2.794 -8.022 -7.334 1.00 98.44 69 ALA A O 1
ATOM 535 N N . SER A 1 70 ? 3.293 -6.843 -9.176 1.00 98.44 70 SER A N 1
ATOM 536 C CA . SER A 1 70 ? 2.198 -5.876 -9.008 1.00 98.44 70 SER A CA 1
ATOM 537 C C . SER A 1 70 ? 0.804 -6.520 -8.971 1.00 98.44 70 SER A C 1
ATOM 539 O O . SER A 1 70 ? -0.087 -6.025 -8.284 1.00 98.44 70 SER A O 1
ATOM 541 N N . GLN A 1 71 ? 0.605 -7.651 -9.661 1.00 98.50 71 GLN A N 1
ATOM 542 C CA . GLN A 1 71 ? -0.640 -8.422 -9.562 1.00 98.50 71 GLN A CA 1
ATOM 543 C C . GLN A 1 71 ? -0.787 -9.078 -8.183 1.00 98.50 71 GLN A C 1
ATOM 545 O O . GLN A 1 71 ? -1.878 -9.077 -7.620 1.00 98.50 71 GLN A O 1
ATOM 550 N N . TYR A 1 72 ? 0.300 -9.605 -7.615 1.00 98.56 72 TYR A N 1
ATOM 551 C CA . TYR A 1 72 ? 0.277 -10.148 -6.256 1.00 98.56 72 TYR A CA 1
ATOM 552 C C . TYR A 1 72 ? 0.108 -9.058 -5.194 1.00 98.56 72 TYR A C 1
ATOM 554 O O . TYR A 1 72 ? -0.650 -9.263 -4.249 1.00 98.56 72 TYR A O 1
ATOM 562 N N . ASP A 1 73 ? 0.733 -7.893 -5.373 1.00 98.69 73 ASP A N 1
ATOM 563 C CA . ASP A 1 73 ? 0.540 -6.735 -4.494 1.00 98.69 73 ASP A CA 1
ATOM 564 C C . ASP A 1 73 ? -0.921 -6.269 -4.508 1.00 98.69 73 ASP A C 1
ATOM 566 O O . ASP A 1 73 ? -1.487 -5.961 -3.459 1.00 98.69 73 ASP A O 1
ATOM 570 N N . TYR A 1 74 ? -1.564 -6.283 -5.681 1.00 98.69 74 TYR A N 1
ATOM 571 C CA . TYR A 1 74 ? -2.993 -6.000 -5.809 1.00 98.69 74 TYR A CA 1
ATOM 572 C C . TYR A 1 74 ? -3.853 -6.987 -5.005 1.00 98.69 74 TYR A C 1
ATOM 574 O O . TYR A 1 74 ? -4.715 -6.561 -4.235 1.00 98.69 74 TYR A O 1
ATOM 582 N N . GLU A 1 75 ? -3.613 -8.296 -5.135 1.00 98.62 75 GLU A N 1
ATOM 583 C CA . GLU A 1 75 ? -4.369 -9.305 -4.378 1.00 98.62 75 GLU A CA 1
ATOM 584 C C . GLU A 1 75 ? -4.117 -9.208 -2.865 1.00 98.62 75 GLU A C 1
ATOM 586 O O . GLU A 1 75 ? -5.050 -9.334 -2.067 1.00 98.62 75 GLU A O 1
ATOM 591 N N . ALA A 1 76 ? -2.880 -8.916 -2.452 1.00 98.62 76 ALA A N 1
ATOM 592 C CA . ALA A 1 76 ? -2.534 -8.694 -1.051 1.00 98.62 76 ALA A CA 1
ATOM 593 C C . ALA A 1 76 ? -3.243 -7.457 -0.477 1.00 98.62 76 ALA A C 1
ATOM 595 O O . ALA A 1 76 ? -3.840 -7.528 0.601 1.00 98.62 76 ALA A O 1
ATOM 596 N N . ALA A 1 77 ? -3.248 -6.341 -1.213 1.00 98.62 77 ALA A N 1
ATOM 597 C CA . ALA A 1 77 ? -3.975 -5.133 -0.833 1.00 98.62 77 ALA A CA 1
ATOM 598 C C . ALA A 1 77 ? -5.487 -5.389 -0.750 1.00 98.62 77 ALA A C 1
ATOM 600 O O . ALA A 1 77 ? -6.136 -4.976 0.213 1.00 98.62 77 ALA A O 1
ATOM 601 N N . ARG A 1 78 ? -6.048 -6.137 -1.707 1.00 98.56 78 ARG A N 1
ATOM 602 C CA . ARG A 1 78 ? -7.458 -6.543 -1.694 1.00 98.56 78 ARG A CA 1
ATOM 603 C C . ARG A 1 78 ? -7.797 -7.354 -0.441 1.00 98.56 78 ARG A C 1
ATOM 605 O O . ARG A 1 78 ? -8.781 -7.043 0.229 1.00 98.56 78 ARG A O 1
ATOM 612 N N . LEU A 1 79 ? -6.986 -8.355 -0.095 1.00 98.62 79 LEU A N 1
ATOM 613 C CA . LEU A 1 79 ? -7.174 -9.154 1.120 1.00 98.62 79 LEU A CA 1
ATOM 614 C C . LEU A 1 79 ? -7.048 -8.307 2.393 1.00 98.62 79 LEU A C 1
ATOM 616 O O . LEU A 1 79 ? -7.839 -8.475 3.323 1.00 98.62 79 LEU A O 1
ATOM 620 N N . SER A 1 80 ? -6.082 -7.389 2.428 1.00 98.69 80 SER A N 1
ATOM 621 C CA . SER A 1 80 ? -5.885 -6.466 3.546 1.00 98.69 80 SER A CA 1
ATOM 622 C C . SER A 1 80 ? -7.117 -5.583 3.769 1.00 98.69 80 SER A C 1
ATOM 624 O O . SER A 1 80 ? -7.621 -5.519 4.889 1.00 98.69 80 SER A O 1
ATOM 626 N N . ILE A 1 81 ? -7.673 -4.995 2.703 1.00 98.62 81 ILE A N 1
ATOM 627 C CA . ILE A 1 81 ? -8.888 -4.170 2.777 1.00 98.62 81 ILE A CA 1
ATOM 628 C C . ILE A 1 81 ? -10.079 -4.994 3.269 1.00 98.62 81 ILE A C 1
ATOM 630 O O 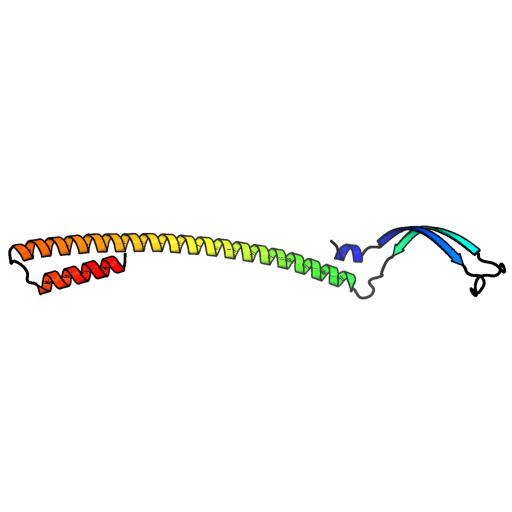. ILE A 1 81 ? -10.772 -4.567 4.189 1.00 98.62 81 ILE A O 1
ATOM 634 N N . VAL A 1 82 ? -10.305 -6.186 2.707 1.00 98.62 82 VAL A N 1
ATOM 635 C CA . VAL A 1 82 ? -11.400 -7.068 3.150 1.00 98.62 82 VAL A CA 1
ATOM 636 C C . VAL A 1 82 ? -11.254 -7.403 4.634 1.00 98.62 82 VAL A C 1
ATOM 638 O O . VAL A 1 82 ? -12.217 -7.290 5.388 1.00 98.62 82 VAL A O 1
ATOM 641 N N . SER A 1 83 ? -10.043 -7.755 5.068 1.00 98.56 83 SER A N 1
ATOM 642 C CA . SER A 1 83 ? -9.762 -8.087 6.468 1.00 98.56 83 SER A CA 1
ATOM 643 C C . SER A 1 83 ? -10.008 -6.894 7.392 1.00 98.56 83 SER A C 1
ATOM 645 O O . SER A 1 83 ? -10.640 -7.050 8.435 1.00 98.56 83 SER A O 1
ATOM 647 N N . SER A 1 84 ? -9.572 -5.698 6.987 1.00 98.62 84 SER A N 1
ATOM 648 C CA . SER A 1 84 ? -9.798 -4.466 7.742 1.00 98.62 84 SER A CA 1
ATOM 649 C C . SER A 1 84 ? -11.286 -4.151 7.865 1.00 98.62 84 SER A C 1
ATOM 651 O O . SER A 1 84 ? -11.738 -3.855 8.963 1.00 98.62 84 SER A O 1
ATOM 653 N N . VAL A 1 85 ? -12.064 -4.266 6.784 1.00 98.69 85 VAL A N 1
ATOM 654 C CA . VAL A 1 85 ? -13.517 -4.025 6.818 1.00 98.69 85 VAL A CA 1
ATOM 655 C C . VAL A 1 85 ? -14.215 -5.003 7.763 1.00 98.69 85 VAL A C 1
ATOM 657 O O . VAL A 1 85 ? -15.051 -4.587 8.562 1.00 98.69 85 VAL A O 1
ATOM 660 N N . VAL A 1 86 ? -13.851 -6.287 7.717 1.00 98.62 86 VAL A N 1
ATOM 661 C CA . VAL A 1 86 ? -14.422 -7.309 8.608 1.00 98.62 86 VAL A CA 1
ATOM 662 C C . VAL A 1 86 ? -14.090 -7.015 10.074 1.00 98.62 86 VAL A C 1
ATOM 664 O O . VAL A 1 86 ? -14.984 -7.047 10.917 1.00 98.62 86 VAL A O 1
ATOM 667 N N . GLN A 1 87 ? -12.835 -6.682 10.386 1.00 98.69 87 GLN A N 1
ATOM 668 C CA . GLN A 1 87 ? -12.432 -6.307 11.746 1.00 98.69 87 GLN A CA 1
ATOM 669 C C . GLN A 1 87 ? -13.166 -5.054 12.228 1.00 98.69 87 GLN A C 1
ATOM 671 O O . GLN A 1 87 ? -13.701 -5.043 13.334 1.00 98.69 87 GLN A O 1
ATOM 676 N N . THR A 1 88 ? -13.250 -4.018 11.392 1.00 98.62 88 THR A N 1
ATOM 677 C CA . THR A 1 88 ? -13.980 -2.788 11.713 1.00 98.62 88 THR A CA 1
ATOM 678 C C . THR A 1 88 ? -15.460 -3.065 11.966 1.00 98.62 88 THR A C 1
ATOM 680 O O . THR A 1 88 ? -16.012 -2.532 12.925 1.00 98.62 88 THR A O 1
ATOM 683 N N . TYR A 1 89 ? -16.094 -3.926 11.167 1.00 98.69 89 TYR A N 1
ATOM 684 C CA . TYR A 1 89 ? -17.487 -4.315 11.377 1.00 98.69 89 TYR A CA 1
ATOM 685 C C . TYR A 1 89 ? -17.691 -5.007 12.729 1.00 98.69 89 TYR A C 1
ATOM 687 O O . TYR A 1 89 ? -18.578 -4.619 13.485 1.00 98.69 89 TYR A O 1
ATOM 695 N N . PHE A 1 90 ? -16.852 -5.987 13.079 1.00 98.69 90 PHE A N 1
ATOM 696 C CA . PHE A 1 90 ? -16.980 -6.670 14.368 1.00 98.69 90 PHE A CA 1
ATOM 697 C C . PHE A 1 90 ? -16.651 -5.769 15.558 1.00 98.69 90 PHE A C 1
ATOM 699 O O . PHE A 1 90 ? -17.320 -5.867 16.583 1.00 98.69 90 PHE A O 1
ATOM 706 N N . ASN A 1 91 ? -15.694 -4.851 15.419 1.00 98.69 91 ASN A N 1
ATOM 707 C CA . ASN A 1 91 ? -15.425 -3.842 16.444 1.00 98.69 91 ASN A CA 1
ATOM 708 C C . ASN A 1 91 ? -16.627 -2.910 16.636 1.00 98.69 91 ASN A C 1
ATOM 710 O O . ASN A 1 91 ? -16.972 -2.591 17.768 1.00 98.69 91 ASN A O 1
ATOM 714 N N . PHE A 1 92 ? -17.298 -2.517 15.550 1.00 98.56 92 PHE A N 1
ATOM 715 C CA . PHE A 1 92 ? -18.527 -1.730 15.621 1.00 98.56 92 PHE A CA 1
ATOM 716 C C . PHE A 1 92 ? -19.656 -2.500 16.315 1.00 98.56 92 PHE A C 1
ATOM 718 O O . PHE A 1 92 ? -20.302 -1.962 17.209 1.00 98.56 92 PHE A O 1
ATOM 725 N N . VAL A 1 93 ? -19.879 -3.767 15.956 1.00 98.69 93 VAL A N 1
ATOM 726 C CA . VAL A 1 93 ? -20.878 -4.612 16.634 1.00 98.69 93 VAL A CA 1
ATOM 727 C C . VAL A 1 93 ? -20.544 -4.756 18.121 1.00 98.69 93 VAL A C 1
ATOM 729 O O . VAL A 1 93 ? -21.418 -4.555 18.955 1.00 98.69 93 VAL A O 1
ATOM 732 N N . ASN A 1 94 ? -19.284 -5.025 18.472 1.00 98.56 94 ASN A N 1
ATOM 733 C CA . ASN A 1 94 ? -18.861 -5.134 19.868 1.00 98.56 94 ASN A CA 1
ATOM 734 C C . ASN A 1 94 ? -19.066 -3.826 20.646 1.00 98.56 94 ASN A C 1
ATOM 736 O O . ASN A 1 94 ? -19.539 -3.869 21.777 1.00 98.56 94 ASN A O 1
ATOM 740 N N . ALA A 1 95 ? -18.762 -2.676 20.040 1.00 98.38 95 ALA A N 1
ATOM 741 C CA . ALA A 1 95 ? -18.996 -1.375 20.655 1.00 98.38 95 ALA A CA 1
ATOM 742 C C . ALA A 1 95 ? -20.488 -1.133 20.933 1.00 98.38 95 ALA A C 1
ATOM 744 O O . ALA A 1 95 ? -20.820 -0.721 22.038 1.00 98.38 95 ALA A O 1
ATOM 745 N N . ASN A 1 96 ? -21.377 -1.462 19.987 1.00 98.38 96 ASN A N 1
ATOM 746 C CA . ASN A 1 96 ? -22.826 -1.337 20.199 1.00 98.38 96 ASN A CA 1
ATOM 747 C C . ASN A 1 96 ? -23.336 -2.268 21.309 1.00 98.38 96 ASN A C 1
ATOM 749 O O . ASN A 1 96 ? -24.169 -1.864 22.115 1.00 98.38 96 ASN A O 1
ATOM 753 N N . GLU A 1 97 ? -22.855 -3.513 21.367 1.00 98.44 97 GLU A N 1
ATOM 754 C CA . GLU A 1 97 ? -23.249 -4.442 22.435 1.00 98.44 97 GLU A CA 1
ATOM 755 C C . GLU A 1 97 ? -22.751 -3.965 23.809 1.00 98.44 97 GLU A C 1
ATOM 757 O O . GLU A 1 97 ? -23.494 -4.036 24.788 1.00 98.44 97 GLU A O 1
ATOM 762 N N . ASN A 1 98 ? -21.533 -3.416 23.884 1.00 97.88 98 ASN A N 1
ATOM 763 C CA . ASN A 1 98 ? -21.013 -2.819 25.117 1.00 97.88 98 ASN A CA 1
ATOM 764 C C . ASN A 1 98 ? -21.819 -1.579 25.528 1.00 97.88 98 ASN A C 1
ATOM 766 O O . ASN A 1 98 ? -22.177 -1.460 26.695 1.00 97.88 98 ASN A O 1
ATOM 770 N N . GLU A 1 99 ? -22.141 -0.686 24.586 1.00 98.00 99 GLU A N 1
ATOM 771 C CA . GLU A 1 99 ? -22.979 0.496 24.835 1.00 98.00 99 GLU A CA 1
ATOM 772 C C . GLU A 1 99 ? -24.348 0.086 25.385 1.00 98.00 99 GLU A C 1
ATOM 774 O O . GLU A 1 99 ? -24.810 0.632 26.386 1.00 98.00 99 GLU A O 1
ATOM 779 N N . LYS A 1 100 ? -24.974 -0.931 24.783 1.00 98.00 100 LYS A N 1
ATOM 780 C CA . LYS A 1 100 ? -26.253 -1.465 25.252 1.00 98.00 100 LYS A CA 1
ATOM 781 C C . LYS A 1 100 ? -26.153 -2.034 26.669 1.00 98.00 100 LYS A C 1
ATOM 783 O O . LYS A 1 100 ? -26.985 -1.705 27.508 1.00 98.00 100 LYS A O 1
ATOM 788 N N . ALA A 1 101 ? -25.134 -2.842 26.957 1.00 97.88 101 ALA A N 1
ATOM 789 C CA . ALA A 1 101 ? -24.934 -3.402 28.293 1.00 97.88 101 ALA A CA 1
ATOM 790 C C . ALA A 1 101 ? -24.689 -2.311 29.354 1.00 97.88 101 ALA A C 1
ATOM 792 O O . ALA A 1 101 ? -25.203 -2.403 30.469 1.00 97.88 101 ALA A O 1
ATOM 793 N N . LEU A 1 102 ? -23.932 -1.267 29.006 1.00 97.62 102 LEU A N 1
ATOM 794 C CA . LEU A 1 102 ? -23.675 -0.118 29.879 1.00 97.62 102 LEU A CA 1
ATOM 795 C C . LEU A 1 102 ? -24.934 0.713 30.121 1.00 97.62 102 LEU A C 1
ATOM 797 O O . LEU A 1 102 ? -25.181 1.134 31.251 1.00 97.62 102 LEU A O 1
ATOM 801 N N . LYS A 1 103 ? -25.762 0.886 29.090 1.00 97.75 103 LYS A N 1
ATOM 802 C CA . LYS A 1 103 ? -27.064 1.533 29.215 1.00 97.75 103 LYS A CA 1
ATOM 803 C C . LYS A 1 103 ? -27.983 0.774 30.172 1.00 97.75 103 LYS A C 1
ATOM 805 O O . LYS A 1 103 ? -28.521 1.381 31.094 1.00 97.75 103 LYS A O 1
ATOM 810 N N . ASP A 1 104 ? -28.111 -0.542 30.002 1.00 97.69 104 ASP A N 1
ATOM 811 C CA . ASP A 1 104 ? -28.939 -1.387 30.874 1.00 97.69 104 ASP A CA 1
ATOM 812 C C . ASP A 1 104 ? -28.440 -1.337 32.338 1.00 97.69 104 ASP A C 1
ATOM 814 O O . ASP A 1 104 ? -29.232 -1.287 33.288 1.00 97.69 104 ASP A O 1
ATOM 818 N N . ALA A 1 105 ? -27.115 -1.299 32.539 1.00 97.19 105 ALA A N 1
ATOM 819 C CA . ALA A 1 105 ? -26.504 -1.141 33.858 1.00 97.19 105 ALA A CA 1
ATOM 820 C C . ALA A 1 105 ? -26.797 0.237 34.478 1.00 97.19 105 ALA A C 1
ATOM 822 O O . ALA A 1 105 ? -27.108 0.314 35.670 1.00 97.19 105 ALA A O 1
ATOM 823 N N . TYR A 1 106 ? -26.730 1.312 33.686 1.00 97.69 106 TYR A N 1
ATOM 824 C CA . TYR A 1 106 ? -27.059 2.669 34.126 1.00 97.69 106 TYR A CA 1
ATOM 825 C C . TYR A 1 106 ? -28.529 2.784 34.543 1.00 97.69 106 TYR A C 1
ATOM 827 O O . TYR A 1 106 ? -28.809 3.261 35.644 1.00 97.69 106 TYR A O 1
ATOM 835 N N . GLU A 1 107 ? -29.456 2.291 33.715 1.00 97.62 107 GLU A N 1
ATOM 836 C CA . GLU A 1 107 ? -30.895 2.302 34.013 1.00 97.62 107 GLU A CA 1
ATOM 837 C C . GLU A 1 107 ? -31.195 1.531 35.313 1.00 97.62 107 GLU A C 1
ATOM 839 O O . GLU A 1 107 ? -31.903 2.031 36.190 1.00 97.62 107 GLU A O 1
ATOM 844 N N . SER A 1 108 ? -30.557 0.370 35.509 1.00 97.50 108 SER A N 1
ATOM 845 C CA . SER A 1 108 ? -30.678 -0.410 36.750 1.00 97.50 108 SER A CA 1
ATOM 846 C C . SER A 1 108 ? -30.116 0.331 37.973 1.00 97.50 108 SER A C 1
ATOM 848 O O . SER A 1 108 ? -30.729 0.340 39.043 1.00 97.50 108 SER A O 1
ATOM 850 N N . ALA A 1 109 ? -28.947 0.969 37.846 1.00 96.69 109 ALA A N 1
ATOM 851 C CA . ALA A 1 109 ? -28.342 1.745 38.930 1.00 96.69 109 ALA A CA 1
ATOM 852 C C . ALA A 1 109 ? -29.196 2.969 39.301 1.00 96.69 109 ALA A C 1
ATOM 854 O O . ALA A 1 109 ? -29.297 3.316 40.483 1.00 96.69 109 ALA A O 1
ATOM 855 N N . GLN A 1 110 ? -29.836 3.590 38.307 1.00 97.44 110 GLN A N 1
ATOM 856 C CA . GLN A 1 110 ? -30.752 4.708 38.498 1.00 97.44 110 GLN A CA 1
ATOM 857 C C . GLN A 1 110 ? -31.989 4.272 39.291 1.00 97.44 110 GLN A C 1
ATOM 859 O O . GLN A 1 110 ? -32.348 4.932 40.270 1.00 97.44 110 GLN A O 1
ATOM 864 N N . GLU A 1 111 ? -32.594 3.138 38.932 1.00 97.38 111 GLU A N 1
ATOM 865 C CA . GLU A 1 111 ? -33.749 2.585 39.647 1.00 97.38 111 GLU A CA 1
ATOM 866 C C . GLU A 1 111 ? -33.395 2.206 41.097 1.00 97.38 111 GLU A C 1
ATOM 868 O O . GLU A 1 111 ? -34.120 2.559 42.030 1.00 97.38 111 GLU A O 1
ATOM 873 N N . ILE A 1 112 ? -32.232 1.581 41.323 1.00 96.06 112 ILE A N 1
ATOM 874 C CA . ILE A 1 112 ? -31.739 1.250 42.673 1.00 96.06 112 ILE A CA 1
ATOM 875 C C . ILE A 1 112 ? -31.555 2.510 43.527 1.00 96.06 112 ILE A C 1
ATOM 877 O O . ILE A 1 112 ? -31.963 2.530 44.693 1.00 96.06 112 ILE A O 1
ATOM 881 N N . TYR A 1 113 ? -30.942 3.561 42.971 1.00 96.69 113 TYR A N 1
ATOM 882 C CA . TYR A 1 113 ? -30.783 4.835 43.671 1.00 96.69 113 TYR A CA 1
ATOM 883 C C . TYR A 1 113 ? -32.143 5.430 44.047 1.00 96.69 113 TYR A C 1
ATOM 885 O O . TYR A 1 113 ? -32.329 5.857 45.186 1.00 96.69 113 TYR A O 1
ATOM 893 N N . GLN A 1 114 ? -33.111 5.399 43.128 1.00 96.62 114 GLN A N 1
ATOM 894 C CA . GLN A 1 114 ? -34.445 5.945 43.357 1.00 96.62 114 GLN A CA 1
ATOM 895 C C . GLN A 1 114 ? -35.206 5.182 44.453 1.00 96.62 114 GLN A C 1
ATOM 897 O O . GLN A 1 114 ? -35.736 5.806 45.372 1.00 96.62 114 GLN A O 1
ATOM 902 N N . ILE A 1 115 ? -35.152 3.845 44.448 1.00 95.81 115 ILE A N 1
ATOM 903 C CA . ILE A 1 115 ? -35.727 3.005 45.513 1.00 95.81 115 ILE A CA 1
ATOM 904 C C . ILE A 1 115 ? -35.076 3.306 46.871 1.00 95.81 115 ILE A C 1
ATOM 906 O O . ILE A 1 115 ? -35.764 3.421 47.889 1.00 95.81 115 ILE A O 1
ATOM 910 N N . ASN A 1 116 ? -33.746 3.426 46.922 1.00 95.31 116 ASN A N 1
ATOM 911 C CA . ASN A 1 116 ? -33.043 3.741 48.168 1.00 95.31 116 ASN A CA 1
ATOM 912 C C . ASN A 1 116 ? -33.347 5.161 48.653 1.00 95.31 116 ASN A C 1
ATOM 914 O O . ASN A 1 116 ? -33.456 5.380 49.859 1.00 95.31 116 ASN A O 1
ATOM 918 N N . TYR A 1 117 ? -33.537 6.109 47.736 1.00 95.06 117 TYR A N 1
ATOM 919 C CA . TYR A 1 117 ? -33.927 7.474 48.063 1.00 95.06 117 TYR A CA 1
ATOM 920 C C . TYR A 1 117 ? -35.322 7.528 48.698 1.00 95.06 117 TYR A C 1
ATOM 922 O O . TYR A 1 117 ? -35.500 8.171 49.731 1.00 95.06 117 TYR A O 1
ATOM 930 N N . GLU A 1 118 ? -36.293 6.795 48.151 1.00 95.62 118 GLU A N 1
ATOM 931 C CA . GLU A 1 118 ? -37.634 6.670 48.738 1.00 95.62 118 GLU A CA 1
ATOM 932 C C . GLU A 1 118 ? -37.594 6.007 50.124 1.00 95.62 118 GLU A C 1
ATOM 934 O O . GLU A 1 118 ? -38.206 6.500 51.074 1.00 95.62 118 GLU A O 1
ATOM 939 N N . LYS A 1 119 ? -36.810 4.932 50.284 1.00 94.19 119 LYS A N 1
ATOM 940 C CA . LYS A 1 119 ? -36.607 4.271 51.586 1.00 94.19 119 LYS A CA 1
ATOM 941 C C . LYS A 1 119 ? -35.947 5.187 52.616 1.00 94.19 119 LYS A C 1
ATOM 943 O O . LYS A 1 119 ? -36.291 5.114 53.795 1.00 94.19 119 LYS A O 1
ATOM 948 N N . PHE A 1 120 ? -35.016 6.040 52.194 1.00 95.56 120 PHE A N 1
ATOM 949 C CA . PHE A 1 120 ? -34.339 6.991 53.074 1.00 95.56 120 PHE A CA 1
ATOM 950 C C . PHE A 1 120 ? -35.323 8.027 53.628 1.00 95.56 120 PHE A C 1
ATOM 952 O O . PHE A 1 120 ? -35.310 8.306 54.825 1.00 95.56 120 PHE A O 1
ATOM 959 N N . GLN A 1 121 ? -36.243 8.530 52.793 1.00 94.12 121 GLN A N 1
ATOM 960 C CA . GLN A 1 121 ? -37.274 9.490 53.218 1.00 94.12 121 GLN A CA 1
ATOM 961 C C . GLN A 1 121 ? -38.192 8.943 54.318 1.00 94.12 121 GLN A C 1
ATOM 963 O O . GLN A 1 121 ? -38.666 9.707 55.157 1.00 94.12 121 GLN A O 1
ATOM 968 N N . VAL A 1 122 ? -38.427 7.627 54.336 1.00 95.88 122 VAL A N 1
ATOM 969 C CA . VAL A 1 122 ? -39.227 6.945 55.370 1.00 95.88 122 VAL A CA 1
ATOM 970 C C . VAL A 1 122 ? -38.377 6.331 56.493 1.00 95.88 122 VAL A C 1
ATOM 972 O O . VAL A 1 122 ? -38.908 5.618 57.341 1.00 95.88 122 VAL A O 1
ATOM 975 N N . GLY A 1 123 ? -37.065 6.596 56.518 1.00 92.44 123 GLY A N 1
ATOM 976 C CA . GLY A 1 123 ? -36.140 6.131 57.558 1.00 92.44 123 GLY A CA 1
ATOM 977 C C . GLY A 1 123 ? -35.792 4.638 57.510 1.00 92.44 123 GLY A C 1
ATOM 978 O O . GLY A 1 123 ? -35.301 4.097 58.497 1.00 92.44 123 GLY A O 1
ATOM 979 N N . ALA A 1 124 ? -36.050 3.954 56.391 1.00 91.50 124 ALA A N 1
ATOM 980 C CA . ALA A 1 124 ? -35.796 2.520 56.230 1.00 91.50 124 ALA A CA 1
ATOM 981 C C . ALA A 1 124 ? -34.347 2.177 55.818 1.00 91.50 124 ALA A C 1
ATOM 983 O O . ALA A 1 124 ? -33.958 1.013 55.899 1.00 91.50 124 ALA A O 1
ATOM 984 N N . VAL A 1 125 ? -33.554 3.161 55.377 1.00 92.12 125 VAL A N 1
ATOM 985 C CA . VAL A 1 125 ? -32.108 3.044 55.084 1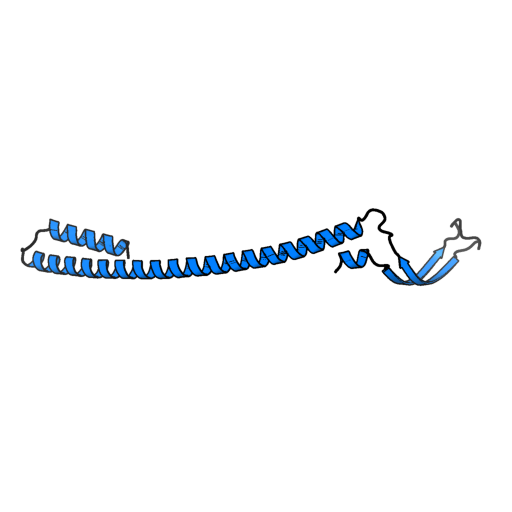.00 92.12 125 VAL A CA 1
ATOM 986 C C . VAL A 1 125 ? -31.364 4.282 55.603 1.00 92.12 125 VAL A C 1
ATOM 988 O O . VAL A 1 125 ? -31.991 5.320 55.821 1.00 92.12 125 VAL A O 1
ATOM 991 N N . GLY A 1 126 ? -30.047 4.181 55.815 1.00 92.44 126 GLY A N 1
ATOM 992 C CA . GLY A 1 126 ? -29.206 5.265 56.327 1.00 92.44 126 GLY A CA 1
ATOM 993 C C . GLY A 1 126 ? -28.551 6.130 55.241 1.00 92.44 126 GLY A C 1
ATOM 994 O O . GLY A 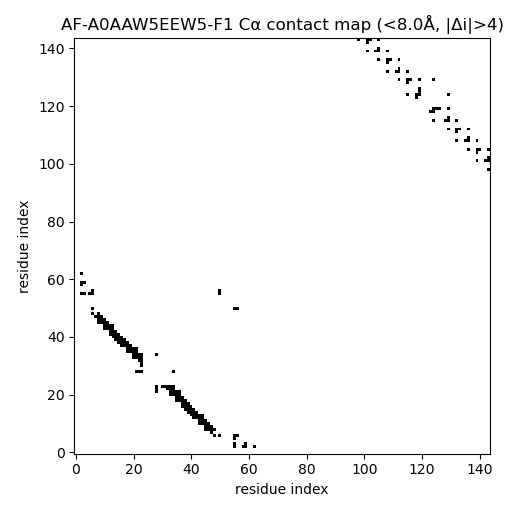1 126 ? -28.686 5.891 54.041 1.00 92.44 126 GLY A O 1
ATOM 995 N N . GLU A 1 127 ? -27.813 7.158 55.679 1.00 91.06 127 GLU A N 1
ATOM 996 C CA . GLU A 1 127 ? -27.077 8.080 54.794 1.00 91.06 127 GLU A CA 1
ATOM 997 C C . GLU A 1 127 ? -25.927 7.380 54.039 1.00 91.06 127 GLU A C 1
ATOM 999 O O . GLU A 1 127 ? -25.600 7.733 52.905 1.00 91.06 127 GLU A O 1
ATOM 1004 N N . TYR A 1 128 ? -25.340 6.342 54.640 1.00 93.56 128 TYR A N 1
ATOM 1005 C CA . TYR A 1 128 ? -24.284 5.549 54.015 1.00 93.56 128 TYR A CA 1
ATOM 1006 C C . TYR A 1 128 ? -24.796 4.786 52.784 1.00 93.56 128 TYR A C 1
ATOM 1008 O O . TYR A 1 128 ? -24.183 4.852 51.719 1.00 93.56 128 TYR A O 1
ATOM 1016 N N . GLU A 1 129 ? -25.948 4.116 52.893 1.00 92.06 129 GLU A N 1
ATOM 1017 C CA . GLU A 1 129 ? -26.534 3.327 51.804 1.00 92.06 129 GLU A CA 1
ATOM 1018 C C . GLU A 1 129 ? -26.947 4.204 50.611 1.00 92.06 129 GLU A C 1
ATOM 1020 O O . GLU A 1 129 ? -26.711 3.842 49.451 1.00 92.06 129 GLU A O 1
ATOM 1025 N N . ILE A 1 130 ? -27.517 5.390 50.864 1.00 94.25 130 ILE A N 1
ATOM 1026 C CA . ILE A 1 130 ? -27.855 6.327 49.783 1.00 94.25 130 ILE A CA 1
ATOM 1027 C C . ILE A 1 130 ? -26.591 6.887 49.118 1.00 94.25 130 ILE A C 1
ATOM 1029 O O . ILE A 1 130 ? -26.533 6.934 47.889 1.00 94.25 130 ILE A O 1
ATOM 1033 N N . ALA A 1 131 ? -25.549 7.226 49.888 1.00 94.25 131 ALA A N 1
ATOM 1034 C CA . ALA A 1 131 ? -24.271 7.683 49.342 1.00 94.25 131 ALA A CA 1
ATOM 1035 C C . ALA A 1 131 ? -23.590 6.600 48.490 1.00 94.25 131 ALA A C 1
ATOM 1037 O O . ALA A 1 131 ? -23.080 6.902 47.411 1.00 94.25 131 ALA A O 1
ATOM 1038 N N . GLN A 1 132 ? -23.641 5.336 48.923 1.00 95.25 132 GLN A N 1
ATOM 1039 C CA . GLN A 1 132 ? -23.111 4.203 48.166 1.00 95.25 132 GLN A CA 1
ATOM 1040 C C . GLN A 1 132 ? -23.871 3.990 46.850 1.00 95.25 132 GLN A C 1
ATOM 1042 O O . GLN A 1 132 ? -23.247 3.845 45.799 1.00 95.25 132 GLN A O 1
ATOM 1047 N N . SER A 1 133 ? -25.210 4.009 46.878 1.00 94.50 133 SER A N 1
ATOM 1048 C CA . SER A 1 133 ? -26.006 3.855 45.651 1.00 94.50 133 SER A CA 1
ATOM 1049 C C . SER A 1 133 ? -25.820 5.026 44.681 1.00 94.50 133 SER A C 1
ATOM 1051 O O . SER A 1 133 ? -25.724 4.803 43.476 1.00 94.50 133 SER A O 1
ATOM 1053 N N . ARG A 1 134 ? -25.661 6.253 45.198 1.00 94.44 134 ARG A N 1
ATOM 1054 C CA . ARG A 1 134 ? -25.319 7.428 44.391 1.00 94.44 134 ARG A CA 1
ATOM 1055 C C . ARG A 1 134 ? -23.949 7.280 43.742 1.00 94.44 134 ARG A C 1
ATOM 1057 O O . ARG A 1 134 ? -23.826 7.495 42.546 1.00 94.44 134 ARG A O 1
ATOM 1064 N N . ALA A 1 135 ? -22.933 6.878 44.506 1.00 95.69 135 ALA A N 1
ATOM 1065 C CA . ALA A 1 135 ? -21.592 6.654 43.973 1.00 95.69 135 ALA A CA 1
ATOM 1066 C C . ALA A 1 135 ? -21.587 5.587 42.863 1.00 95.69 135 ALA A C 1
ATOM 1068 O O . ALA A 1 135 ? -20.902 5.757 41.857 1.00 95.69 135 ALA A O 1
ATOM 1069 N N . ASN A 1 136 ? -22.385 4.524 43.012 1.00 94.88 136 ASN A N 1
ATOM 1070 C CA . ASN A 1 136 ? -22.547 3.505 41.976 1.00 94.88 136 ASN A CA 1
ATOM 1071 C C . ASN A 1 136 ? -23.235 4.055 40.713 1.00 94.88 136 ASN A C 1
ATOM 1073 O O . ASN A 1 136 ? -22.765 3.803 39.606 1.00 94.88 136 ASN A O 1
ATOM 1077 N N . LEU A 1 137 ? -24.309 4.839 40.865 1.00 95.75 137 LEU A N 1
ATOM 1078 C CA . LEU A 1 137 ? -24.989 5.493 39.742 1.00 95.75 137 LEU A CA 1
ATOM 1079 C C . LEU A 1 137 ? -24.034 6.405 38.963 1.00 95.75 137 LEU A C 1
ATOM 1081 O O . LEU A 1 137 ? -23.892 6.241 37.755 1.00 95.75 137 LEU A O 1
ATOM 1085 N N . GLU A 1 138 ? -23.332 7.305 39.654 1.00 95.62 138 GLU A N 1
ATOM 1086 C CA . GLU A 1 138 ? -22.355 8.210 39.032 1.00 95.62 138 GLU A CA 1
ATOM 1087 C C . GLU A 1 138 ? -21.222 7.426 38.351 1.00 95.62 138 GLU A C 1
ATOM 1089 O O . GLU A 1 138 ? -20.827 7.737 37.231 1.00 95.62 138 GLU A O 1
ATOM 1094 N N . SER A 1 139 ? -20.731 6.350 38.978 1.00 95.56 139 SER A N 1
ATOM 1095 C CA . SER A 1 139 ? -19.710 5.494 38.366 1.00 95.56 139 SER A CA 1
ATOM 1096 C C . SER A 1 139 ? -20.200 4.797 37.097 1.00 95.56 139 SER A C 1
ATOM 1098 O O . SER A 1 139 ? -19.394 4.570 36.199 1.00 95.56 139 SER A O 1
ATOM 1100 N N . THR A 1 140 ? -21.476 4.419 37.027 1.00 94.75 140 THR A N 1
ATOM 1101 C CA . THR A 1 140 ? -22.049 3.751 35.848 1.00 94.75 140 THR A CA 1
ATOM 1102 C C . THR A 1 140 ? -22.341 4.773 34.747 1.00 94.75 140 THR A C 1
ATOM 1104 O O . THR A 1 140 ? -22.082 4.509 33.579 1.00 94.75 140 THR A O 1
ATOM 1107 N N . ALA A 1 141 ? -22.766 5.982 35.129 1.00 93.88 141 ALA A N 1
ATOM 1108 C CA . ALA A 1 141 ? -22.964 7.121 34.233 1.00 93.88 141 ALA A CA 1
ATOM 1109 C C . ALA A 1 141 ? -21.665 7.633 33.589 1.00 93.88 141 ALA A C 1
ATOM 1111 O O . ALA A 1 141 ? -21.718 8.235 32.529 1.00 93.88 141 ALA A O 1
ATOM 1112 N N . LEU A 1 142 ? -20.510 7.427 34.232 1.00 94.19 142 LEU A N 1
ATOM 1113 C CA . LEU A 1 142 ? -19.195 7.726 33.652 1.00 94.19 142 LEU A CA 1
ATOM 1114 C C . LEU A 1 142 ? -18.714 6.663 32.656 1.00 94.19 142 LEU A C 1
ATOM 1116 O O . LEU A 1 142 ? -17.810 6.938 31.870 1.00 94.19 142 LEU A O 1
ATOM 1120 N N . GLN A 1 143 ? -19.226 5.436 32.768 1.00 87.19 143 GLN A N 1
ATOM 1121 C CA . GLN A 1 143 ? -18.846 4.328 31.891 1.00 87.19 143 GLN A CA 1
ATOM 1122 C C . GLN A 1 143 ? -19.706 4.282 30.627 1.00 87.19 143 GLN A C 1
ATOM 1124 O O . GLN A 1 143 ? -19.179 3.910 29.581 1.00 87.19 143 GLN A O 1
ATOM 1129 N N . TYR A 1 144 ? -20.989 4.638 30.744 1.00 84.38 144 TYR A N 1
ATOM 1130 C CA . TYR A 1 144 ? -21.904 4.894 29.629 1.00 84.38 144 TYR A CA 1
ATOM 1131 C C . TYR A 1 144 ? -21.533 6.187 28.890 1.00 84.38 144 TYR A C 1
ATOM 1133 O O . TYR A 1 144 ? -21.489 6.153 27.641 1.00 84.38 144 TYR A O 1
#

Foldseek 3Di:
DVLVCLQDKDKDKDWDKDKDWDQQPHPPDPPNGIDIDIDIDIDIDIDHDDCPPCPSVVVVVVVVVVVVVVVVVVVVVVVVVVVVVVVVVVVVVVVVVQVVVLVVQLVVLVVLLVVVVVCVVVPNDDPVSNVVSVVSNVVSVVSD

pLDDT: mean 94.96, std 3.9, range [74.38, 98.69]

Solvent-accessible surface area (backbone atoms only — not comparable to full-atom values): 8179 Å² total; per-residue (Å²): 104,82,51,55,56,61,74,44,74,44,79,46,76,50,73,50,77,48,78,47,78,46,51,52,84,39,96,87,47,87,80,82,46,76,43,79,48,78,48,77,48,74,51,74,48,80,47,70,76,81,68,85,83,40,65,48,59,50,50,32,50,49,53,52,50,50,52,52,48,53,53,50,52,49,53,51,52,52,51,51,52,54,51,50,53,52,51,51,49,53,50,51,52,51,50,52,53,49,51,51,54,32,45,56,50,31,56,52,32,48,52,52,33,51,55,43,50,57,34,37,78,73,66,75,48,57,73,65,60,43,52,51,35,46,52,49,29,54,56,34,60,72,70,88

Secondary structure (DSSP, 8-state):
-HHHHTTS-EEEEEEEEEEEEE-TT-TT--SSS-EEEEEEEEEEEEE----SSSHHHHHHHHHHHHHHHHHHHHHHHHHHHHHHHHHHHHHHHHHHHHHHHHHHHHHHHHHHHHHHHHHHHTTSS-HHHHHHHHHHHHHHHTT-